Protein AF-A0A7T8GU40-F1 (afdb_monomer_lite)

Structure (mmCIF, N/CA/C/O backbone):
data_AF-A0A7T8GU40-F1
#
_entry.id   AF-A0A7T8GU40-F1
#
loop_
_atom_site.group_PDB
_atom_site.id
_atom_site.type_symbol
_atom_site.label_atom_id
_atom_site.label_alt_id
_atom_site.label_comp_id
_atom_site.label_asym_id
_atom_site.label_entity_id
_atom_site.label_seq_id
_atom_site.pdbx_PDB_ins_code
_atom_site.Cartn_x
_atom_site.Cartn_y
_atom_site.Cartn_z
_atom_site.occupancy
_atom_site.B_iso_or_equiv
_atom_site.auth_seq_id
_atom_site.auth_comp_id
_atom_site.auth_asym_id
_atom_site.auth_atom_id
_atom_site.pdbx_PDB_model_num
ATOM 1 N N . SER A 1 1 ? 5.623 -1.355 -22.642 1.00 85.38 1 SER A N 1
ATOM 2 C CA . SER A 1 1 ? 6.628 -2.441 -22.590 1.00 85.38 1 SER A CA 1
ATOM 3 C C . SER A 1 1 ? 6.288 -3.327 -21.405 1.00 85.38 1 SER A C 1
ATOM 5 O O . SER A 1 1 ? 5.524 -2.888 -20.556 1.00 85.38 1 SER A O 1
ATOM 7 N N . TYR A 1 2 ? 6.844 -4.537 -21.313 1.00 92.00 2 TYR A N 1
ATOM 8 C CA . TYR A 1 2 ? 6.581 -5.420 -20.168 1.00 92.00 2 TYR A CA 1
ATOM 9 C C . TYR A 1 2 ? 6.846 -4.737 -18.809 1.00 92.00 2 TYR A C 1
ATOM 11 O O . TYR A 1 2 ? 6.058 -4.888 -17.881 1.00 92.00 2 TYR A O 1
ATOM 19 N N . LEU A 1 3 ? 7.911 -3.932 -18.715 1.00 92.62 3 LEU A N 1
ATOM 20 C CA . LEU A 1 3 ? 8.260 -3.197 -17.494 1.00 92.62 3 LEU A CA 1
ATOM 21 C C . LEU A 1 3 ? 7.259 -2.080 -17.165 1.00 92.62 3 LEU A C 1
ATOM 23 O O . LEU A 1 3 ? 6.865 -1.932 -16.013 1.00 92.62 3 LEU A O 1
ATOM 27 N N . GLU A 1 4 ? 6.785 -1.345 -18.173 1.00 94.12 4 GLU A N 1
ATOM 28 C CA . GLU A 1 4 ? 5.757 -0.317 -17.971 1.00 94.12 4 GLU A CA 1
ATOM 29 C C . GLU A 1 4 ? 4.414 -0.930 -17.537 1.00 94.12 4 GLU A C 1
ATOM 31 O O . GLU A 1 4 ? 3.764 -0.431 -16.620 1.00 94.12 4 GLU A O 1
ATOM 36 N N . ASP A 1 5 ? 4.029 -2.069 -18.120 1.00 96.62 5 ASP A N 1
ATOM 37 C CA . ASP A 1 5 ? 2.827 -2.795 -17.699 1.00 96.62 5 ASP A CA 1
ATOM 38 C C . ASP A 1 5 ? 2.965 -3.320 -16.261 1.00 96.62 5 ASP A C 1
ATOM 40 O O . ASP A 1 5 ? 2.001 -3.289 -15.490 1.00 96.62 5 ASP A O 1
ATOM 44 N N . ALA A 1 6 ? 4.162 -3.776 -15.874 1.00 95.88 6 ALA A N 1
ATOM 45 C CA . ALA A 1 6 ? 4.463 -4.179 -14.503 1.00 95.88 6 ALA A CA 1
ATOM 46 C C . ALA A 1 6 ? 4.355 -2.996 -13.525 1.00 95.88 6 ALA A C 1
ATOM 48 O O . ALA A 1 6 ? 3.767 -3.156 -12.454 1.00 95.88 6 ALA A O 1
ATOM 49 N N . ARG A 1 7 ? 4.821 -1.800 -13.913 1.00 96.62 7 ARG A N 1
ATOM 50 C CA . ARG A 1 7 ? 4.728 -0.567 -13.110 1.00 96.62 7 ARG A CA 1
ATOM 51 C C . ARG A 1 7 ? 3.279 -0.194 -12.834 1.00 96.62 7 ARG A C 1
ATOM 53 O O . ARG A 1 7 ? 2.898 0.022 -11.686 1.00 96.62 7 ARG A O 1
ATOM 60 N N . ILE A 1 8 ? 2.454 -0.196 -13.879 1.00 97.06 8 ILE A N 1
ATOM 61 C CA . ILE A 1 8 ? 1.023 0.111 -13.780 1.00 97.06 8 ILE A CA 1
ATOM 62 C C . ILE A 1 8 ? 0.309 -0.912 -12.889 1.00 97.06 8 ILE A C 1
ATOM 64 O O . ILE A 1 8 ? -0.530 -0.539 -12.069 1.00 97.06 8 ILE A O 1
ATOM 68 N N . ARG A 1 9 ? 0.629 -2.205 -13.023 1.00 97.31 9 ARG A N 1
ATOM 69 C CA . ARG A 1 9 ? 0.046 -3.259 -12.176 1.00 97.31 9 ARG A CA 1
ATOM 70 C C . ARG A 1 9 ? 0.442 -3.101 -10.713 1.00 97.31 9 ARG A C 1
ATOM 72 O O . ARG A 1 9 ? -0.430 -3.226 -9.859 1.00 97.31 9 ARG A O 1
ATOM 79 N N . LEU A 1 10 ? 1.710 -2.796 -10.436 1.00 96.56 10 LEU A N 1
ATOM 80 C CA . LEU A 1 10 ? 2.206 -2.554 -9.082 1.00 96.56 10 LEU A CA 1
ATOM 81 C C . LEU A 1 10 ? 1.476 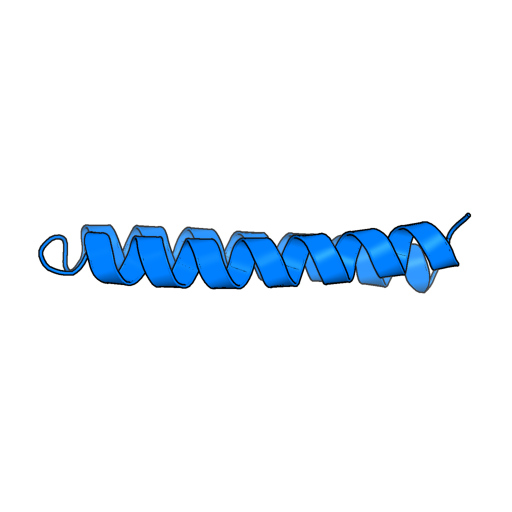-1.368 -8.437 1.00 96.56 10 LEU A C 1
ATOM 83 O O . LEU A 1 10 ? 0.953 -1.500 -7.335 1.00 96.56 10 LEU A O 1
ATOM 87 N N . GLN A 1 11 ? 1.355 -0.249 -9.157 1.00 97.50 11 GLN A N 1
ATOM 88 C CA . GLN A 1 11 ? 0.648 0.938 -8.674 1.00 97.50 11 GLN A CA 1
ATOM 89 C C . GLN A 1 11 ? -0.841 0.665 -8.411 1.00 97.50 11 GLN A C 1
ATOM 91 O O . GLN A 1 11 ? -1.380 1.088 -7.391 1.00 97.50 11 GLN A O 1
ATOM 96 N N . ARG A 1 12 ? -1.515 -0.072 -9.304 1.00 98.06 12 ARG A N 1
ATOM 97 C CA . ARG A 1 12 ? -2.928 -0.446 -9.123 1.00 98.06 12 ARG A CA 1
ATOM 98 C C . ARG A 1 12 ? -3.137 -1.372 -7.931 1.00 98.06 12 ARG A C 1
ATOM 100 O O . ARG A 1 12 ? -4.100 -1.188 -7.197 1.00 98.06 12 ARG A O 1
ATOM 107 N N . ALA A 1 13 ? -2.257 -2.355 -7.749 1.00 96.88 13 ALA A N 1
ATOM 108 C CA . ALA A 1 13 ? -2.331 -3.273 -6.618 1.00 96.88 13 ALA A CA 1
ATOM 109 C C . ALA A 1 13 ? -2.122 -2.536 -5.290 1.00 96.88 13 ALA A C 1
ATOM 111 O O . ALA A 1 13 ? -2.871 -2.768 -4.346 1.00 96.88 13 ALA A O 1
ATOM 112 N N . TYR A 1 14 ? -1.156 -1.614 -5.242 1.00 97.75 14 TYR A N 1
ATOM 113 C CA . TYR A 1 14 ? -0.924 -0.782 -4.066 1.00 97.75 14 TYR A CA 1
ATOM 114 C C . TYR A 1 14 ? -2.136 0.095 -3.741 1.00 97.75 14 TYR A C 1
ATOM 116 O O . TYR A 1 14 ? -2.594 0.107 -2.604 1.00 97.75 14 TYR A O 1
ATOM 124 N N . LYS A 1 15 ? -2.726 0.747 -4.752 1.00 97.75 15 LYS A N 1
ATOM 125 C CA . LYS A 1 15 ? -3.916 1.578 -4.545 1.00 97.75 15 LYS A CA 1
ATOM 126 C C . LYS A 1 15 ? -5.113 0.778 -4.026 1.00 97.75 15 LYS A C 1
ATOM 128 O O . LYS A 1 15 ? -5.775 1.211 -3.094 1.00 97.75 15 LYS A O 1
ATOM 133 N N . ALA A 1 16 ? -5.355 -0.408 -4.587 1.00 97.94 16 ALA A N 1
ATOM 134 C CA . ALA A 1 16 ? -6.432 -1.284 -4.126 1.00 97.94 16 ALA A CA 1
ATOM 135 C C . ALA A 1 16 ? -6.230 -1.752 -2.674 1.00 97.94 16 ALA A C 1
ATOM 137 O O . ALA A 1 16 ? -7.198 -1.926 -1.941 1.00 97.94 16 ALA A O 1
ATOM 138 N N . LEU A 1 17 ? -4.977 -1.956 -2.261 1.00 96.81 17 LEU A N 1
ATOM 139 C CA . LEU A 1 17 ? -4.645 -2.297 -0.882 1.00 96.81 17 LEU A CA 1
ATOM 140 C C . LEU A 1 17 ? -4.909 -1.121 0.066 1.00 96.81 17 LEU A C 1
ATOM 142 O O . LEU A 1 17 ? -5.508 -1.320 1.117 1.00 96.81 17 LEU A O 1
ATOM 146 N N . GLU A 1 18 ? -4.489 0.087 -0.313 1.00 96.94 18 GLU A N 1
ATOM 147 C CA . GLU A 1 18 ? -4.747 1.315 0.447 1.00 96.94 18 GLU A CA 1
ATOM 148 C C . GLU A 1 18 ? -6.253 1.535 0.644 1.00 96.94 18 GLU A C 1
ATOM 150 O O . GLU A 1 18 ? -6.706 1.708 1.775 1.00 96.94 18 GLU A O 1
ATOM 155 N N . ASP A 1 19 ? -7.036 1.440 -0.434 1.00 97.50 19 ASP A N 1
ATOM 156 C CA . ASP A 1 19 ? -8.491 1.598 -0.379 1.00 97.50 19 ASP A CA 1
ATOM 157 C C . ASP A 1 19 ? -9.134 0.543 0.543 1.00 97.50 19 ASP A C 1
ATOM 159 O O . ASP A 1 19 ? -9.999 0.873 1.351 1.00 97.50 19 ASP A O 1
ATOM 163 N N . HIS A 1 20 ? -8.655 -0.705 0.509 1.00 96.50 20 HIS A N 1
ATOM 164 C CA . HIS A 1 20 ? -9.137 -1.756 1.407 1.00 96.50 20 HIS A CA 1
ATOM 165 C C . HIS A 1 20 ? -8.856 -1.454 2.887 1.00 96.50 20 HIS A C 1
ATOM 167 O O . HIS A 1 20 ? -9.718 -1.678 3.734 1.00 96.50 20 HIS 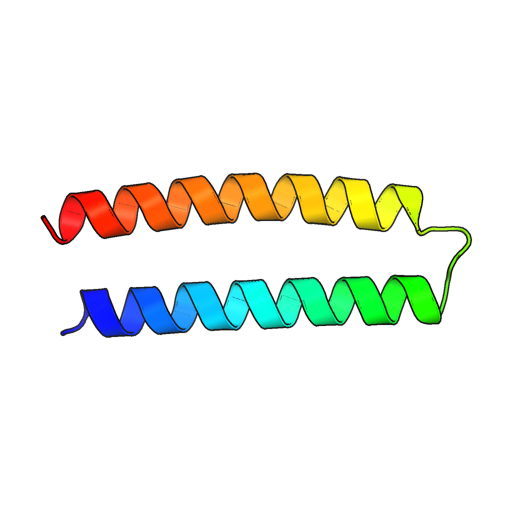A O 1
ATOM 173 N N . TYR A 1 21 ? -7.675 -0.926 3.221 1.00 95.50 21 TYR A N 1
ATOM 174 C CA . TYR A 1 21 ? -7.370 -0.536 4.601 1.00 95.50 21 TYR A CA 1
ATOM 175 C C . TYR A 1 21 ? -8.211 0.648 5.074 1.00 95.50 21 TYR A C 1
ATOM 177 O O . TYR A 1 21 ? -8.618 0.672 6.234 1.00 95.50 21 TYR A O 1
ATOM 185 N N . ILE A 1 22 ? -8.519 1.592 4.183 1.00 95.12 22 ILE A N 1
ATOM 186 C CA . ILE A 1 22 ? -9.452 2.685 4.474 1.00 95.12 22 ILE A CA 1
ATOM 187 C C . ILE A 1 22 ? -10.841 2.123 4.795 1.00 95.12 22 ILE A C 1
ATOM 189 O O . ILE A 1 22 ? -11.400 2.460 5.836 1.00 95.12 22 ILE A O 1
ATOM 193 N N . GLU A 1 23 ? -11.362 1.198 3.986 1.00 96.81 23 GLU A N 1
ATOM 194 C CA . GLU A 1 23 ? -12.642 0.530 4.269 1.00 96.81 23 GLU A CA 1
ATOM 195 C C . GLU A 1 23 ? -12.620 -0.221 5.613 1.00 96.81 23 GLU A C 1
ATOM 197 O O . GLU A 1 23 ? -13.576 -0.154 6.387 1.00 96.81 23 GLU A O 1
ATOM 202 N N . LEU A 1 24 ? -11.522 -0.915 5.935 1.00 95.62 24 LEU A N 1
ATOM 203 C CA . LEU A 1 24 ? -11.368 -1.598 7.223 1.00 95.62 24 LEU A CA 1
ATOM 204 C C . LEU A 1 24 ? -11.380 -0.618 8.404 1.00 95.62 24 LEU A C 1
ATOM 206 O O . LEU A 1 24 ? -11.983 -0.927 9.433 1.00 95.62 24 LEU A O 1
ATOM 210 N N . MET A 1 25 ? -10.757 0.555 8.254 1.00 95.75 25 MET A N 1
ATOM 211 C CA . MET A 1 25 ? -10.792 1.632 9.248 1.00 95.75 25 MET A CA 1
ATOM 212 C C . MET A 1 25 ? -12.196 2.217 9.421 1.00 95.75 25 MET A C 1
ATOM 214 O O . MET A 1 25 ? -12.589 2.530 10.542 1.00 95.75 25 MET A O 1
ATOM 218 N N . GLU A 1 26 ? -12.974 2.334 8.345 1.00 95.50 26 GLU A N 1
ATOM 219 C CA . GLU A 1 26 ? -14.366 2.792 8.417 1.00 95.50 26 GLU A CA 1
ATOM 220 C C . GLU A 1 26 ? -15.280 1.766 9.108 1.00 95.50 26 GLU A C 1
ATOM 222 O O . GLU A 1 26 ? -16.158 2.141 9.887 1.00 95.50 26 GLU A O 1
ATOM 227 N N . ILE A 1 27 ? -15.067 0.469 8.856 1.00 96.88 27 ILE A N 1
ATOM 228 C CA . ILE A 1 27 ? -15.855 -0.623 9.451 1.00 96.88 27 ILE A CA 1
ATOM 229 C C . ILE A 1 27 ? -15.470 -0.858 10.917 1.00 96.88 27 ILE A C 1
ATOM 231 O O . ILE A 1 27 ? -16.337 -1.136 11.748 1.00 96.88 27 ILE A O 1
ATOM 235 N N . ASN A 1 28 ? -14.177 -0.791 11.235 1.00 96.25 28 ASN A N 1
ATOM 236 C CA . ASN A 1 28 ? -13.642 -1.070 12.562 1.00 96.25 28 ASN A CA 1
ATOM 237 C C . ASN A 1 28 ? -12.610 -0.006 12.982 1.00 96.25 28 ASN A C 1
ATOM 239 O O . ASN A 1 28 ? -11.403 -0.276 12.982 1.00 96.25 28 ASN A O 1
ATOM 243 N N . PRO A 1 29 ? -13.075 1.197 13.362 1.00 93.81 29 PRO A N 1
ATOM 244 C CA . PRO A 1 2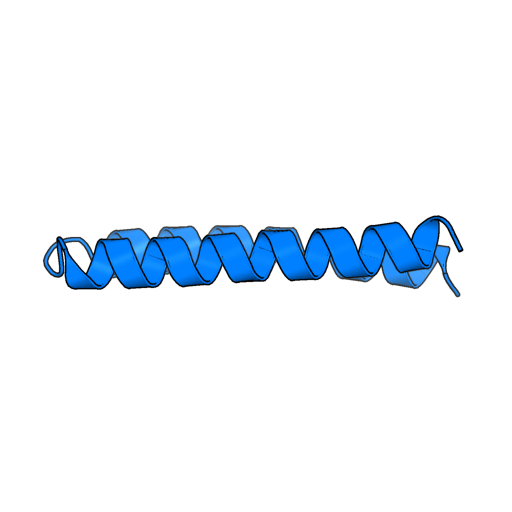9 ? -12.197 2.321 13.682 1.00 93.81 29 PRO A CA 1
ATOM 245 C C . PRO A 1 29 ? -11.315 2.070 14.911 1.00 93.81 29 PRO A C 1
ATOM 247 O O . PRO A 1 29 ? -10.218 2.617 14.993 1.00 93.81 29 PRO A O 1
ATOM 250 N N . ASP A 1 30 ? -11.732 1.188 15.825 1.00 97.25 30 ASP A N 1
ATOM 251 C CA . ASP A 1 30 ? -10.958 0.820 17.019 1.00 97.25 30 ASP A CA 1
ATOM 252 C C . ASP A 1 30 ? -9.653 0.075 16.680 1.00 97.25 30 ASP A C 1
ATOM 254 O O . ASP A 1 30 ? -8.756 -0.024 17.514 1.00 97.25 30 ASP A O 1
ATOM 258 N N . GLN A 1 31 ? -9.534 -0.459 15.460 1.00 96.00 31 GLN A N 1
ATOM 259 C CA . GLN A 1 31 ? -8.319 -1.095 14.939 1.00 96.00 31 GLN A CA 1
ATOM 260 C C . GLN A 1 31 ? -7.508 -0.165 14.021 1.00 96.00 31 GLN A C 1
ATOM 262 O O . GLN A 1 31 ? -6.548 -0.611 13.396 1.00 96.00 31 GLN A O 1
ATOM 267 N N . GLY A 1 32 ? -7.860 1.123 13.934 1.00 94.12 32 GLY A N 1
ATOM 268 C CA . GLY A 1 32 ? -7.251 2.055 12.982 1.00 94.12 32 GLY A CA 1
ATOM 269 C C . GLY A 1 32 ? -5.735 2.198 13.116 1.00 94.12 32 GLY A C 1
ATOM 270 O O . GLY A 1 32 ? -5.042 2.263 12.107 1.00 94.12 32 GLY A O 1
ATOM 271 N N . GLU A 1 33 ? -5.198 2.173 14.339 1.00 95.81 33 GLU A N 1
ATOM 272 C CA . GLU A 1 33 ? -3.744 2.186 14.566 1.00 95.81 33 GLU A CA 1
ATOM 273 C C . GLU A 1 33 ? -3.066 0.948 13.960 1.00 95.81 33 GLU A C 1
ATOM 275 O O . GLU A 1 33 ? -2.109 1.084 13.204 1.00 95.81 33 GLU A O 1
ATOM 280 N N . VAL A 1 34 ? -3.625 -0.245 14.190 1.00 96.62 34 VAL A N 1
ATOM 281 C CA . VAL A 1 34 ? -3.108 -1.509 13.637 1.00 96.62 34 VAL A CA 1
ATOM 282 C C . VAL A 1 34 ? -3.162 -1.507 12.108 1.00 96.62 34 VAL A C 1
ATOM 284 O O . VAL A 1 34 ? -2.214 -1.932 11.450 1.00 96.62 34 VAL A O 1
ATOM 287 N N . TYR A 1 35 ? -4.255 -1.018 11.521 1.00 96.06 35 TYR A N 1
ATOM 288 C CA . TYR A 1 35 ? -4.382 -0.904 10.067 1.00 96.06 35 TYR A CA 1
ATOM 289 C C . TYR A 1 35 ? -3.394 0.101 9.470 1.00 96.06 35 TYR A C 1
ATOM 291 O O . TYR A 1 35 ? -2.812 -0.180 8.424 1.00 96.06 35 TYR A O 1
ATOM 299 N N . ASN A 1 36 ? -3.148 1.225 10.147 1.00 94.62 36 ASN A N 1
ATOM 300 C CA . ASN A 1 36 ? -2.133 2.192 9.732 1.00 94.62 36 ASN A CA 1
ATOM 301 C C . ASN A 1 36 ? -0.721 1.596 9.795 1.00 94.62 36 ASN A C 1
ATOM 303 O O . ASN A 1 36 ? 0.026 1.720 8.831 1.00 94.62 36 ASN A O 1
ATOM 307 N N . GLU A 1 37 ? -0.367 0.885 10.871 1.00 97.00 37 GLU A N 1
ATOM 308 C CA . GLU A 1 37 ? 0.934 0.207 10.978 1.00 97.00 37 GLU A CA 1
ATOM 309 C C . GLU A 1 37 ? 1.139 -0.826 9.861 1.00 97.00 37 GLU A C 1
ATOM 311 O O . GLU A 1 37 ? 2.225 -0.936 9.284 1.00 97.00 37 GLU A O 1
ATOM 316 N N . GLN A 1 38 ? 0.085 -1.573 9.524 1.00 96.12 38 GLN A N 1
ATOM 317 C CA . GLN A 1 38 ? 0.117 -2.519 8.413 1.00 96.12 38 GLN A CA 1
ATOM 318 C C . GLN A 1 38 ? 0.297 -1.794 7.076 1.00 96.12 38 GLN A C 1
ATOM 320 O O . GLN A 1 38 ? 1.154 -2.196 6.285 1.00 96.12 38 GLN A O 1
ATOM 325 N N . LEU A 1 39 ? -0.459 -0.719 6.827 1.00 96.19 39 LEU A N 1
ATOM 326 C CA . LEU A 1 39 ? -0.342 0.087 5.611 1.00 96.19 39 LEU A CA 1
ATOM 327 C C . LEU A 1 39 ? 1.070 0.678 5.459 1.00 96.19 39 LEU A C 1
ATOM 329 O O . LEU A 1 39 ? 1.647 0.578 4.377 1.00 96.19 39 LEU A O 1
ATOM 333 N N . ASP A 1 40 ? 1.670 1.172 6.545 1.00 96.81 40 ASP A N 1
ATOM 334 C CA . ASP A 1 40 ? 3.051 1.668 6.581 1.00 96.81 40 ASP A CA 1
ATOM 335 C C . ASP A 1 40 ? 4.078 0.582 6.215 1.00 96.81 40 ASP A C 1
ATOM 337 O O . ASP A 1 40 ? 5.078 0.846 5.538 1.00 96.81 40 ASP A O 1
ATOM 341 N N . GLU A 1 41 ? 3.876 -0.664 6.658 1.00 96.69 41 GLU A N 1
ATOM 342 C CA . GLU A 1 41 ? 4.739 -1.783 6.265 1.00 96.69 41 GLU A CA 1
ATOM 343 C C . GLU A 1 41 ? 4.607 -2.095 4.766 1.00 96.69 41 GLU A C 1
ATOM 345 O O . GLU A 1 41 ? 5.606 -2.369 4.086 1.00 96.69 41 GLU A O 1
ATOM 350 N N . TYR A 1 42 ? 3.385 -2.044 4.232 1.00 95.75 42 TYR A N 1
ATOM 351 C CA . TYR A 1 42 ? 3.135 -2.271 2.812 1.00 95.75 42 TYR A CA 1
ATOM 352 C C . TYR A 1 42 ? 3.669 -1.145 1.927 1.00 95.75 42 TYR A C 1
ATOM 354 O O . TYR A 1 42 ? 4.241 -1.457 0.879 1.00 95.75 42 TYR A O 1
ATOM 362 N N . ASP A 1 43 ? 3.568 0.120 2.344 1.00 97.00 43 ASP A N 1
ATOM 363 C CA . ASP A 1 43 ? 4.149 1.252 1.612 1.00 97.00 43 ASP A CA 1
ATOM 364 C C . ASP A 1 43 ? 5.659 1.066 1.449 1.00 97.00 43 ASP A C 1
ATOM 366 O O . ASP A 1 43 ? 6.175 1.102 0.335 1.00 97.00 43 ASP A O 1
ATOM 370 N N . LYS A 1 44 ? 6.375 0.698 2.520 1.00 97.94 44 LYS A N 1
ATOM 371 C CA . LYS A 1 44 ? 7.822 0.413 2.446 1.00 97.94 44 LYS A CA 1
ATOM 372 C C . LYS A 1 44 ? 8.149 -0.670 1.415 1.00 97.94 44 LYS A C 1
ATOM 374 O O . LYS A 1 44 ? 9.097 -0.526 0.642 1.00 97.94 44 LYS A O 1
ATOM 379 N N . LYS A 1 45 ? 7.369 -1.756 1.373 1.00 96.94 45 LYS A N 1
ATOM 380 C CA . LYS A 1 45 ? 7.549 -2.832 0.380 1.00 96.94 45 LYS A CA 1
ATOM 381 C C . LYS A 1 45 ? 7.254 -2.344 -1.039 1.00 96.94 45 LYS A C 1
ATOM 38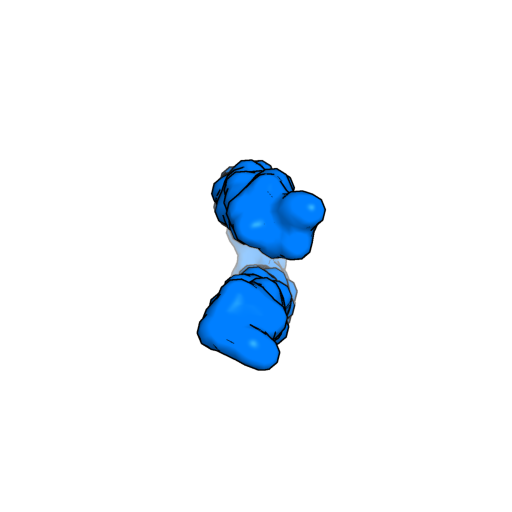3 O O . LYS A 1 45 ? 7.979 -2.714 -1.963 1.00 96.94 45 LYS A O 1
ATOM 388 N N . TYR A 1 46 ? 6.220 -1.521 -1.209 1.00 97.69 46 TYR A N 1
ATOM 389 C CA . TYR A 1 46 ? 5.871 -0.908 -2.486 1.00 97.69 46 TYR A CA 1
ATOM 390 C C . TYR A 1 46 ? 6.988 0.010 -2.995 1.00 97.69 46 TYR A C 1
ATOM 392 O O . TYR A 1 46 ? 7.402 -0.150 -4.142 1.00 97.69 46 TYR A O 1
ATOM 400 N N . GLN A 1 47 ? 7.541 0.883 -2.146 1.00 98.06 47 GLN A N 1
ATOM 401 C CA . GLN A 1 47 ? 8.647 1.772 -2.515 1.00 98.06 47 GLN A CA 1
ATOM 402 C C . GLN A 1 47 ? 9.870 0.983 -2.995 1.00 98.06 47 GLN A C 1
ATOM 404 O O . GLN A 1 47 ? 10.390 1.256 -4.073 1.00 98.06 47 GLN A O 1
ATOM 409 N N . VAL A 1 48 ? 10.273 -0.066 -2.266 1.00 98.12 48 VAL A N 1
ATOM 410 C CA . VAL A 1 48 ? 11.400 -0.930 -2.668 1.00 98.12 48 VAL A CA 1
ATOM 411 C C . VAL A 1 48 ? 11.130 -1.634 -4.002 1.00 98.12 48 VAL A C 1
ATOM 413 O O . VAL A 1 48 ? 12.030 -1.780 -4.830 1.00 98.12 48 VAL A O 1
ATOM 416 N N . ALA A 1 49 ? 9.904 -2.111 -4.227 1.00 96.94 49 ALA A N 1
ATOM 417 C CA . ALA A 1 49 ? 9.539 -2.758 -5.484 1.00 96.94 49 ALA A CA 1
ATOM 418 C C . ALA A 1 49 ? 9.533 -1.767 -6.659 1.00 96.94 49 ALA A C 1
ATOM 420 O O . ALA A 1 49 ? 9.988 -2.110 -7.751 1.00 96.94 49 ALA A O 1
ATOM 421 N N . LEU A 1 50 ? 9.039 -0.548 -6.430 1.00 97.19 50 LEU A N 1
ATOM 422 C CA . LEU A 1 50 ? 9.005 0.516 -7.422 1.00 97.19 50 LEU A CA 1
ATOM 423 C C . LEU A 1 50 ? 10.418 0.977 -7.786 1.00 97.19 50 LEU A C 1
ATOM 425 O O . LEU A 1 50 ? 10.724 1.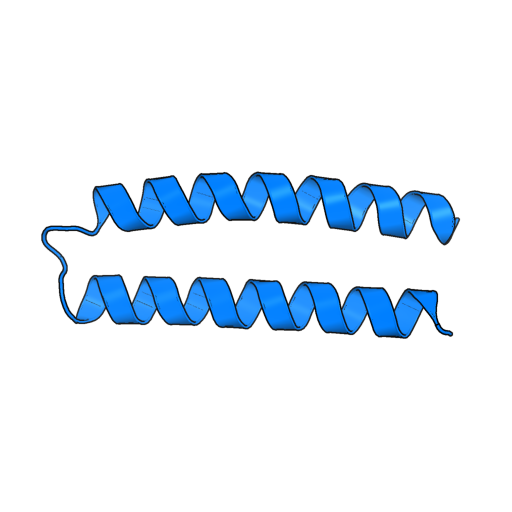072 -8.970 1.00 97.19 50 LEU A O 1
ATOM 429 N N . GLU A 1 51 ? 11.283 1.198 -6.797 1.00 97.19 51 GLU A N 1
ATOM 430 C CA . GLU A 1 51 ? 12.684 1.577 -6.999 1.00 97.19 51 GLU A CA 1
ATOM 431 C C . GLU A 1 51 ? 13.413 0.550 -7.871 1.00 97.19 51 GLU A C 1
ATOM 433 O O . GLU A 1 51 ? 13.921 0.901 -8.934 1.00 97.19 51 GLU A O 1
ATOM 438 N N . LYS A 1 52 ? 13.342 -0.740 -7.514 1.00 96.88 52 LYS A N 1
ATOM 439 C CA . LYS A 1 52 ? 13.931 -1.825 -8.319 1.00 96.88 52 LYS A CA 1
ATOM 440 C C . LYS A 1 52 ? 13.401 -1.861 -9.747 1.00 96.88 52 LYS A C 1
ATOM 442 O O . LYS A 1 52 ? 14.139 -2.165 -10.678 1.00 96.88 52 LYS A O 1
ATOM 447 N N . LEU A 1 53 ? 12.109 -1.600 -9.935 1.00 95.75 53 LEU A N 1
ATOM 448 C CA . LEU A 1 53 ? 11.524 -1.587 -11.269 1.00 95.75 53 LEU A CA 1
ATOM 449 C C . LEU A 1 53 ? 12.052 -0.411 -12.098 1.00 95.75 53 LEU A C 1
ATOM 451 O O . LEU A 1 53 ? 1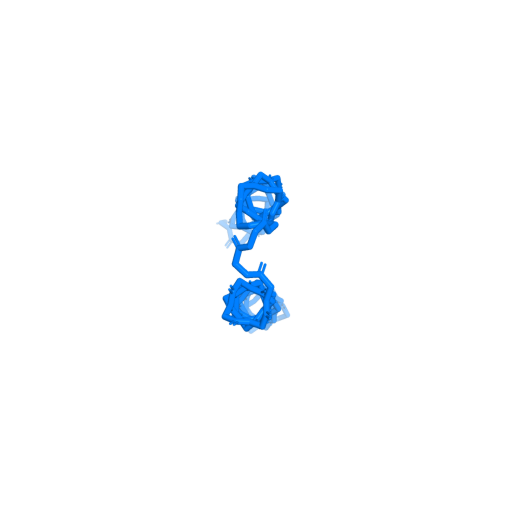2.350 -0.592 -13.276 1.00 95.75 53 LEU A O 1
ATOM 455 N N . LEU A 1 54 ? 12.190 0.766 -11.485 1.00 94.38 54 LEU A N 1
ATOM 456 C CA . LEU A 1 54 ? 12.735 1.957 -12.132 1.00 94.38 54 LEU A CA 1
ATOM 457 C C . LEU A 1 54 ? 14.220 1.791 -12.478 1.00 94.38 54 LEU A C 1
ATOM 459 O O . LEU A 1 54 ? 14.615 2.187 -13.570 1.00 94.38 54 LEU A O 1
ATOM 463 N N . GLU A 1 55 ? 15.011 1.146 -11.618 1.00 96.12 55 GLU A N 1
ATOM 464 C CA . GLU A 1 55 ? 16.412 0.798 -11.904 1.00 96.12 55 GLU A CA 1
ATOM 465 C C . GLU A 1 55 ? 16.551 -0.087 -13.150 1.00 96.12 55 GLU A C 1
ATOM 467 O O . GLU A 1 55 ? 17.462 0.111 -13.945 1.00 96.12 55 GLU A O 1
ATOM 472 N N . ILE A 1 56 ? 15.642 -1.048 -13.345 1.00 94.75 56 ILE A N 1
ATOM 473 C CA . ILE A 1 56 ? 15.652 -1.945 -14.515 1.00 94.75 56 ILE A CA 1
ATOM 474 C C . ILE A 1 56 ? 15.196 -1.216 -15.793 1.00 94.75 56 ILE A C 1
ATOM 476 O O . ILE A 1 56 ? 15.528 -1.636 -16.901 1.00 94.75 56 ILE A O 1
ATOM 480 N N . MET A 1 57 ? 14.387 -0.164 -15.654 1.00 90.56 57 MET A N 1
ATOM 481 C CA . MET A 1 57 ? 13.864 0.624 -16.774 1.00 90.56 57 MET A CA 1
ATOM 482 C C . MET A 1 57 ? 14.825 1.711 -17.273 1.00 90.56 57 MET A C 1
ATOM 484 O O . MET A 1 57 ? 14.592 2.225 -18.371 1.00 90.56 57 MET A O 1
ATOM 488 N N . ALA A 1 58 ? 15.822 2.083 -16.466 1.00 84.81 58 ALA A N 1
ATOM 489 C CA . ALA A 1 58 ? 16.845 3.080 -16.783 1.00 84.81 58 ALA A CA 1
ATOM 490 C C . ALA A 1 58 ? 17.856 2.563 -17.820 1.00 84.81 58 ALA A C 1
ATOM 492 O O . ALA A 1 58 ? 18.255 3.380 -18.682 1.00 84.81 58 ALA A O 1
#

Foldseek 3Di:
DVLVVVLVVLVVVLVVLVVVLVVVCVVPVVCNVVSVVVNVVVVVVSVVVNVVSVVVVD

Sequence (58 aa):
SYLEDARIRLQRAYKALEDHYIELMEINPDQGEVYNEQLDEYDKKYQVALEKLLEIMA

Organism: Caligus rogercresseyi (NCBI:txid217165)

Radius of gyration: 13.78 Å; chains: 1; bounding box: 33×8×40 Å

pLDDT: mean 95.83, std 2.51, range [84.81, 98.12]

Secondary structure (DSSP, 8-state):
-HHHHHHHHHHHHHHHHHHHHHHHHHH-GGGHHHHHHHHHHHHHHHHHHHHHHHHHH-